Protein AF-A0A972TP86-F1 (afdb_monomer_lite)

Foldseek 3Di:
DDDLVVLVVLLVVLVVVLVCCVVPNDPCSCPDPVSVVSVLSNLVSCVVNVVDPPVRCCPPPHNPVVVVVVVVVVVVVVVVVVPPPD

Structure (mmCIF, N/CA/C/O backbone):
data_AF-A0A972TP86-F1
#
_entry.id   AF-A0A972TP86-F1
#
loop_
_atom_site.group_PDB
_atom_site.id
_atom_site.type_symbol
_atom_site.label_atom_id
_atom_site.label_alt_id
_atom_site.label_comp_id
_atom_site.label_asym_id
_atom_site.label_entity_id
_atom_site.label_seq_id
_atom_site.pdbx_PDB_ins_code
_atom_site.Cartn_x
_atom_site.Cartn_y
_atom_site.Cartn_z
_atom_site.occupancy
_atom_site.B_iso_or_equiv
_atom_site.auth_seq_id
_atom_site.auth_comp_id
_atom_site.auth_asym_id
_atom_site.auth_atom_id
_atom_site.pdbx_PDB_model_num
ATOM 1 N N . MET A 1 1 ? -2.753 -5.072 19.698 1.00 70.62 1 MET A N 1
ATOM 2 C CA . MET A 1 1 ? -3.379 -4.547 18.468 1.00 70.62 1 MET A CA 1
ATOM 3 C C . MET A 1 1 ? -2.964 -3.095 18.359 1.00 70.62 1 MET A C 1
ATOM 5 O O . MET A 1 1 ? -2.931 -2.449 19.401 1.00 70.62 1 MET A O 1
ATOM 9 N N . ARG A 1 2 ? -2.571 -2.628 17.174 1.00 91.38 2 ARG A N 1
ATOM 10 C CA . ARG A 1 2 ? -2.308 -1.201 16.944 1.00 91.38 2 ARG A CA 1
ATOM 11 C C . ARG A 1 2 ? -3.629 -0.441 16.902 1.00 91.38 2 ARG A C 1
ATOM 13 O O . ARG A 1 2 ? -4.662 -1.038 16.603 1.00 91.38 2 ARG A O 1
ATOM 20 N N . THR A 1 3 ? -3.594 0.833 17.256 1.00 96.38 3 THR A N 1
ATOM 21 C CA . THR A 1 3 ? -4.735 1.745 17.132 1.00 96.38 3 THR A CA 1
ATOM 22 C C . THR A 1 3 ? -4.783 2.362 15.736 1.00 96.38 3 THR A C 1
ATOM 24 O O . THR A 1 3 ? -3.750 2.485 15.088 1.00 96.38 3 THR A O 1
ATOM 27 N N . GLU A 1 4 ? -5.969 2.784 15.293 1.00 95.81 4 GLU A N 1
ATOM 28 C CA . GLU A 1 4 ? -6.155 3.516 14.027 1.00 95.81 4 GLU A CA 1
ATOM 29 C C . GLU A 1 4 ? -5.254 4.755 13.963 1.00 95.81 4 GLU A C 1
ATOM 31 O O . GLU A 1 4 ? -4.520 4.941 13.003 1.00 95.81 4 GLU A O 1
ATOM 36 N N . LYS A 1 5 ? -5.177 5.508 15.066 1.00 97.00 5 LYS A N 1
ATOM 37 C CA . LYS A 1 5 ? -4.287 6.665 15.194 1.00 97.00 5 LYS A CA 1
ATOM 38 C C . LYS A 1 5 ? -2.804 6.328 14.975 1.00 97.00 5 LYS A C 1
ATOM 40 O O . LYS A 1 5 ? -2.116 7.073 14.289 1.00 97.00 5 LYS A O 1
ATOM 45 N N . GLU A 1 6 ? -2.294 5.238 15.561 1.00 97.75 6 GLU A N 1
ATOM 46 C CA . GLU A 1 6 ? -0.901 4.809 15.324 1.00 97.75 6 GLU A CA 1
ATOM 47 C C . GLU A 1 6 ? -0.657 4.496 13.835 1.00 97.75 6 GLU A C 1
ATOM 49 O O . GLU A 1 6 ? 0.439 4.727 13.332 1.00 97.75 6 GLU A O 1
ATOM 54 N N . ILE A 1 7 ? -1.666 3.963 13.137 1.00 97.62 7 ILE A N 1
ATOM 55 C CA . ILE A 1 7 ? -1.591 3.623 11.710 1.00 97.62 7 ILE A CA 1
ATOM 56 C C . ILE A 1 7 ? -1.630 4.900 10.853 1.00 97.62 7 ILE A C 1
ATOM 58 O O . ILE A 1 7 ? -0.805 5.046 9.954 1.00 97.62 7 ILE A O 1
ATOM 62 N N . GLU A 1 8 ? -2.509 5.855 11.167 1.00 97.81 8 GLU A N 1
ATOM 63 C CA . GLU A 1 8 ? -2.560 7.168 10.506 1.00 97.81 8 GLU A CA 1
ATOM 64 C C . GLU A 1 8 ? -1.259 7.965 10.683 1.00 97.81 8 GLU A C 1
ATOM 66 O O . GLU A 1 8 ? -0.790 8.614 9.749 1.00 97.81 8 GLU A O 1
ATOM 71 N N . GLU A 1 9 ? -0.659 7.938 11.876 1.00 98.12 9 GLU A N 1
ATOM 72 C CA . GLU A 1 9 ? 0.619 8.609 12.136 1.00 98.12 9 GLU A CA 1
ATOM 73 C C . GLU A 1 9 ? 1.732 8.040 11.244 1.00 98.12 9 GLU A C 1
ATOM 75 O O . GLU A 1 9 ? 2.455 8.817 10.618 1.00 98.12 9 GLU A O 1
ATOM 80 N N . LEU A 1 10 ? 1.812 6.710 11.108 1.00 97.88 10 LEU A N 1
ATOM 81 C CA . LEU A 1 10 ? 2.768 6.052 10.214 1.00 97.88 10 LEU A CA 1
ATOM 82 C C . LEU A 1 10 ? 2.501 6.381 8.739 1.00 97.88 10 LEU A C 1
ATOM 84 O O . LEU A 1 10 ? 3.434 6.724 8.017 1.00 97.88 10 LEU A O 1
ATOM 88 N N . ARG A 1 11 ? 1.236 6.328 8.303 1.00 97.88 11 ARG A N 1
ATOM 89 C CA . ARG A 1 11 ? 0.817 6.713 6.946 1.00 97.88 11 ARG A CA 1
ATOM 90 C C . ARG A 1 11 ? 1.316 8.110 6.584 1.00 97.88 11 ARG A C 1
ATOM 92 O O . ARG A 1 11 ? 1.934 8.311 5.543 1.00 97.88 11 ARG A O 1
ATOM 99 N N . ASN A 1 12 ? 1.052 9.075 7.463 1.00 98.12 12 ASN A N 1
ATOM 100 C CA . ASN A 1 12 ? 1.404 10.474 7.246 1.00 98.12 12 ASN A CA 1
ATOM 101 C C . ASN A 1 12 ? 2.924 10.684 7.230 1.00 98.12 12 ASN A C 1
ATOM 103 O O . ASN A 1 12 ? 3.422 11.522 6.479 1.00 98.12 12 ASN A O 1
ATOM 107 N N . GLU A 1 13 ? 3.665 9.945 8.058 1.00 98.12 13 GLU A N 1
ATOM 108 C CA . GLU A 1 13 ? 5.126 9.981 8.059 1.00 98.12 13 GLU A CA 1
ATOM 109 C C . GLU A 1 13 ? 5.704 9.432 6.747 1.00 98.12 13 GLU A C 1
ATOM 111 O O . GLU A 1 13 ? 6.516 10.115 6.121 1.00 98.12 13 GLU A O 1
ATOM 116 N N . LEU A 1 14 ? 5.238 8.261 6.298 1.00 97.88 14 LEU A N 1
ATOM 117 C CA . LEU A 1 14 ? 5.669 7.640 5.041 1.00 97.88 14 LEU A CA 1
ATOM 118 C C . LEU A 1 14 ? 5.329 8.508 3.830 1.00 97.88 14 LEU A C 1
ATOM 120 O O . LEU A 1 14 ? 6.223 8.826 3.051 1.00 97.88 14 LEU A O 1
ATOM 124 N N . SER A 1 15 ? 4.077 8.965 3.718 1.00 97.75 15 SER A N 1
ATOM 125 C CA . SER A 1 15 ? 3.635 9.851 2.634 1.00 97.75 15 SER A CA 1
ATOM 126 C C . SER A 1 15 ? 4.514 11.096 2.548 1.00 97.75 15 SER A C 1
ATOM 128 O O . SER A 1 15 ? 4.995 11.431 1.474 1.00 97.75 15 SER A O 1
ATOM 130 N N . ARG A 1 16 ? 4.836 11.732 3.682 1.00 98.31 16 ARG A N 1
ATOM 131 C CA . ARG A 1 16 ? 5.717 12.905 3.692 1.00 98.31 16 ARG A CA 1
ATOM 132 C C . ARG A 1 16 ? 7.136 12.593 3.202 1.00 98.31 16 ARG A C 1
ATOM 134 O O . ARG A 1 16 ? 7.756 13.454 2.579 1.00 98.31 16 ARG A O 1
ATOM 141 N N . MET A 1 17 ? 7.693 11.435 3.555 1.00 97.94 17 MET A N 1
ATOM 142 C CA . MET A 1 17 ? 9.038 11.043 3.116 1.00 97.94 17 MET A CA 1
ATOM 143 C C . MET A 1 17 ? 9.059 10.730 1.619 1.00 97.94 17 MET A C 1
ATOM 145 O O . MET A 1 17 ? 9.940 11.225 0.920 1.00 97.94 17 MET A O 1
ATOM 149 N N . ILE A 1 18 ? 8.068 9.979 1.142 1.00 97.12 18 ILE A N 1
ATOM 150 C CA . ILE A 1 18 ? 7.868 9.650 -0.272 1.00 97.12 18 ILE A CA 1
ATOM 151 C C . ILE A 1 18 ? 7.702 10.927 -1.101 1.00 97.12 18 ILE A C 1
ATOM 153 O O . ILE A 1 18 ? 8.454 11.130 -2.050 1.00 97.12 18 ILE A O 1
ATOM 157 N N . ASP A 1 19 ? 6.806 11.832 -0.695 1.00 97.38 19 ASP A N 1
ATOM 158 C CA . ASP A 1 19 ? 6.576 13.108 -1.385 1.00 97.38 19 ASP A CA 1
ATOM 159 C C . ASP A 1 19 ? 7.864 13.938 -1.460 1.00 97.38 19 ASP A C 1
ATOM 161 O O . ASP A 1 19 ? 8.179 14.537 -2.485 1.00 97.38 19 ASP A O 1
ATOM 165 N N . TYR A 1 20 ? 8.665 13.939 -0.388 1.00 98.00 20 TYR A N 1
ATOM 166 C CA . TYR A 1 20 ? 9.943 14.645 -0.376 1.00 98.00 20 TYR A CA 1
ATOM 167 C C . TYR A 1 20 ? 10.956 14.049 -1.366 1.00 98.00 20 TYR A C 1
ATOM 169 O O . TYR A 1 20 ? 11.678 14.797 -2.028 1.00 98.00 20 TYR A O 1
ATOM 177 N N . VAL A 1 21 ? 11.021 12.720 -1.485 1.00 97.81 21 VAL A N 1
ATOM 178 C CA . VAL A 1 21 ? 11.862 12.055 -2.493 1.00 97.81 21 VAL A CA 1
ATOM 179 C C . VAL A 1 21 ? 11.335 12.329 -3.901 1.00 97.81 21 VAL A C 1
ATOM 181 O O . VAL A 1 21 ? 12.131 12.623 -4.786 1.00 97.81 21 VAL A O 1
ATOM 184 N N . ALA A 1 22 ? 10.021 12.316 -4.114 1.00 95.69 22 ALA A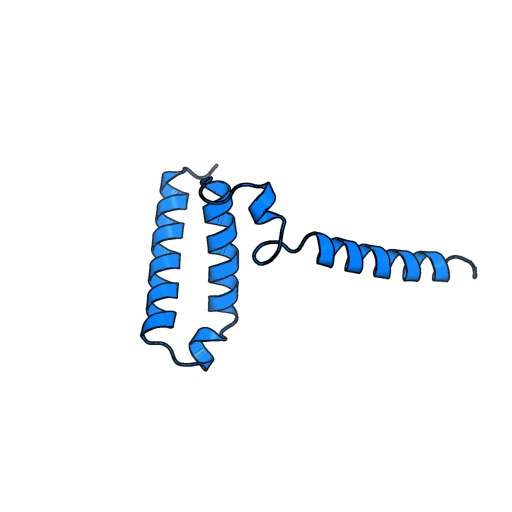 N 1
ATOM 185 C CA . ALA A 1 22 ? 9.428 12.621 -5.413 1.00 95.69 22 ALA A CA 1
ATOM 186 C C . ALA A 1 22 ? 9.705 14.070 -5.860 1.00 95.69 22 ALA A C 1
ATOM 188 O O . ALA A 1 22 ? 10.013 14.310 -7.028 1.00 95.69 22 ALA A O 1
ATOM 189 N N . ASP A 1 23 ? 9.643 15.032 -4.934 1.00 97.94 23 ASP A N 1
ATOM 190 C CA . ASP A 1 23 ? 9.841 16.456 -5.229 1.00 97.94 23 ASP A CA 1
ATOM 191 C C . ASP A 1 23 ? 11.318 16.844 -5.416 1.00 97.94 23 ASP A C 1
ATOM 193 O O . ASP A 1 23 ? 11.636 17.733 -6.214 1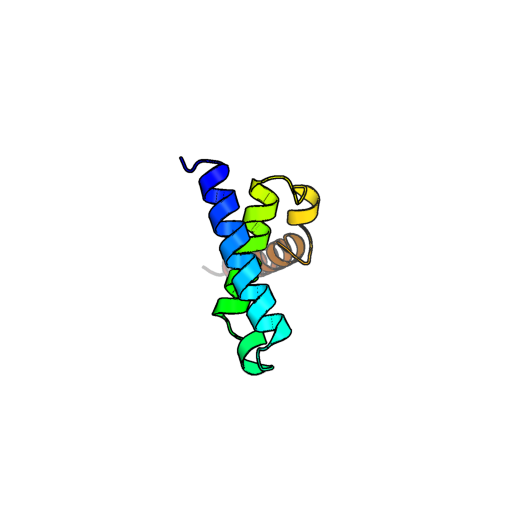.00 97.94 23 ASP A O 1
ATOM 197 N N . PHE A 1 24 ? 12.228 16.233 -4.649 1.00 98.06 24 PHE A N 1
ATOM 198 C CA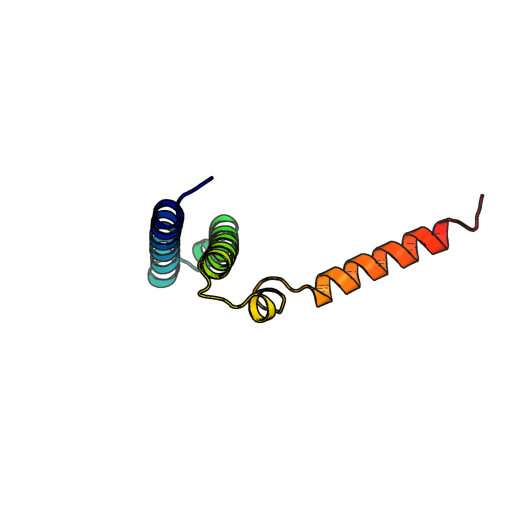 . PHE A 1 24 ? 13.623 16.688 -4.543 1.00 98.06 24 PHE A CA 1
ATOM 199 C C . PHE A 1 24 ? 14.676 15.616 -4.838 1.00 98.06 24 PHE A C 1
ATOM 201 O O . PHE A 1 24 ? 15.861 15.948 -4.940 1.00 98.06 24 PHE A O 1
ATOM 208 N N . GLY A 1 25 ? 14.276 14.352 -4.933 1.00 96.62 25 GLY A N 1
ATOM 209 C CA . GLY A 1 25 ? 15.161 13.221 -5.169 1.00 96.62 25 GLY A CA 1
ATOM 210 C C . GLY A 1 25 ? 15.695 13.171 -6.597 1.00 96.62 25 GLY A C 1
ATOM 211 O O . GLY A 1 25 ? 15.152 13.758 -7.535 1.00 96.62 25 GLY A O 1
ATOM 212 N N . SER A 1 26 ? 16.806 12.463 -6.760 1.00 97.75 26 SER A N 1
ATOM 213 C CA . SER A 1 26 ? 17.290 12.051 -8.073 1.00 97.75 26 SER A CA 1
ATOM 214 C C . SER A 1 26 ? 16.567 10.790 -8.550 1.00 97.75 26 SER A C 1
ATOM 216 O O . SER A 1 26 ? 15.951 10.084 -7.760 1.00 97.75 26 SER A O 1
ATOM 218 N N . GLU A 1 27 ? 16.708 10.452 -9.832 1.00 96.69 27 GLU A N 1
ATOM 219 C CA . GLU A 1 27 ? 16.194 9.192 -10.395 1.00 96.69 27 GLU A CA 1
ATOM 220 C C . GLU A 1 27 ? 16.664 7.969 -9.589 1.00 96.69 27 GLU A C 1
ATOM 222 O O . GLU A 1 27 ? 15.873 7.092 -9.276 1.00 96.69 27 GLU A O 1
ATOM 227 N N . LYS A 1 28 ? 17.919 7.977 -9.119 1.00 96.81 28 LYS A N 1
A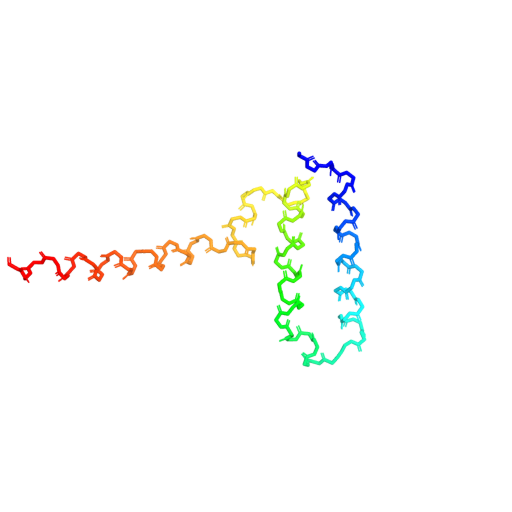TOM 228 C CA . LYS A 1 28 ? 18.457 6.917 -8.256 1.00 96.81 28 LYS A CA 1
ATOM 229 C C . LYS A 1 28 ? 17.779 6.847 -6.881 1.00 96.81 28 LYS A C 1
ATOM 231 O O . LYS A 1 28 ? 17.736 5.774 -6.286 1.00 96.81 28 LYS A O 1
ATOM 236 N N . ASP A 1 29 ? 17.348 7.984 -6.339 1.00 96.88 29 ASP A N 1
ATOM 237 C CA . ASP A 1 29 ? 16.651 8.015 -5.051 1.00 96.88 29 ASP A CA 1
ATOM 238 C C . ASP A 1 29 ? 15.206 7.529 -5.211 1.00 96.88 29 ASP A C 1
ATOM 240 O O . ASP A 1 29 ? 14.696 6.874 -4.313 1.00 96.88 29 ASP A O 1
ATOM 244 N N . ILE A 1 30 ? 14.578 7.811 -6.358 1.00 94.44 30 ILE A N 1
ATOM 245 C CA . ILE A 1 30 ? 13.229 7.342 -6.702 1.00 94.44 30 ILE A CA 1
ATOM 246 C C . ILE A 1 30 ? 13.227 5.830 -6.958 1.00 94.44 30 ILE A C 1
ATOM 248 O O . ILE A 1 30 ? 12.381 5.136 -6.420 1.00 94.44 30 ILE A O 1
ATOM 252 N N . GLU A 1 31 ? 14.201 5.306 -7.707 1.00 95.38 31 GLU A N 1
ATOM 253 C CA . GLU A 1 31 ? 14.370 3.865 -7.983 1.00 95.38 31 GLU A CA 1
ATOM 254 C C . GLU A 1 31 ? 14.999 3.089 -6.805 1.00 95.38 31 GLU A C 1
ATOM 256 O O . GLU A 1 31 ? 15.583 2.014 -6.978 1.00 95.38 31 GLU A O 1
ATOM 261 N N . ASN A 1 32 ? 14.990 3.665 -5.602 1.00 97.31 32 ASN A N 1
ATOM 262 C CA . ASN A 1 32 ? 15.568 3.031 -4.430 1.00 97.31 32 ASN A CA 1
ATOM 263 C C . ASN A 1 32 ? 14.611 1.976 -3.855 1.00 97.31 32 ASN A C 1
ATOM 265 O O . ASN A 1 32 ? 13.441 2.260 -3.623 1.00 97.31 32 ASN A O 1
ATOM 269 N N . GLU A 1 33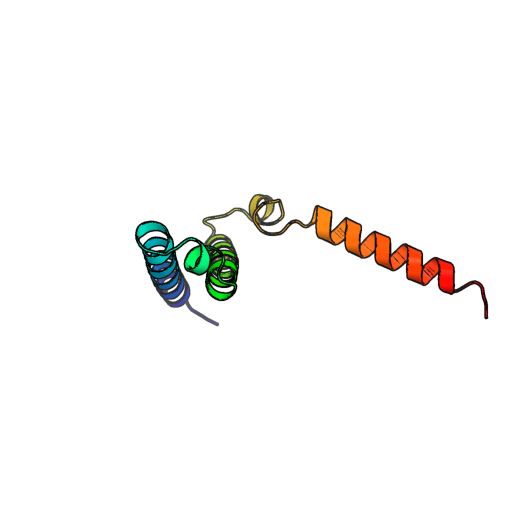 ? 15.137 0.792 -3.528 1.00 97.25 33 GLU A N 1
ATOM 270 C CA . GLU A 1 33 ? 14.343 -0.317 -2.977 1.00 97.25 33 GLU A CA 1
ATOM 271 C C . GLU A 1 33 ? 13.595 0.035 -1.677 1.00 97.25 33 GLU A C 1
ATOM 273 O O . GLU A 1 33 ? 12.500 -0.471 -1.448 1.00 97.25 33 GLU A O 1
ATOM 278 N N . ASP A 1 34 ? 14.143 0.925 -0.841 1.00 97.44 34 ASP A N 1
ATOM 279 C CA . ASP A 1 34 ? 13.476 1.379 0.383 1.00 97.44 34 ASP A CA 1
ATOM 280 C C . ASP A 1 34 ? 12.297 2.317 0.074 1.00 97.44 34 ASP A C 1
ATOM 282 O O . ASP A 1 34 ? 11.337 2.371 0.843 1.00 97.44 34 ASP A O 1
ATOM 286 N N . VAL A 1 35 ? 12.360 3.060 -1.038 1.00 96.25 35 VAL A N 1
ATOM 287 C CA . VAL A 1 35 ? 11.281 3.950 -1.495 1.00 96.25 35 VAL A CA 1
ATOM 288 C C . VAL A 1 35 ? 10.161 3.129 -2.121 1.00 96.25 35 VAL A C 1
ATOM 290 O O . VAL A 1 35 ? 9.008 3.315 -1.738 1.00 96.25 35 VAL A O 1
ATOM 293 N N . ASP A 1 36 ? 10.498 2.160 -2.974 1.00 94.62 36 ASP A N 1
ATOM 294 C CA . ASP A 1 36 ? 9.536 1.189 -3.511 1.00 94.62 36 ASP A CA 1
ATOM 295 C C . ASP A 1 36 ? 8.830 0.433 -2.375 1.00 94.62 36 ASP A C 1
ATOM 297 O O . ASP A 1 36 ? 7.603 0.379 -2.313 1.00 94.62 36 ASP A O 1
ATOM 301 N N . PHE A 1 37 ? 9.589 -0.066 -1.395 1.00 96.56 37 PHE A N 1
ATOM 302 C CA . PHE A 1 37 ? 9.005 -0.740 -0.238 1.00 96.56 37 PHE A CA 1
ATOM 303 C C . PHE A 1 37 ? 8.121 0.192 0.605 1.00 96.56 37 PHE A C 1
ATOM 305 O O . PHE A 1 37 ? 7.102 -0.237 1.151 1.00 96.56 37 PHE A O 1
ATOM 312 N N . ALA A 1 38 ? 8.482 1.472 0.733 1.00 97.06 38 ALA A N 1
ATOM 313 C CA . ALA A 1 38 ? 7.650 2.447 1.430 1.00 97.06 38 ALA A CA 1
ATOM 314 C C . ALA A 1 38 ? 6.312 2.681 0.708 1.00 97.06 38 ALA A C 1
ATOM 316 O O . ALA A 1 38 ? 5.295 2.825 1.390 1.00 97.06 38 ALA A O 1
ATOM 317 N N . HIS A 1 39 ? 6.299 2.678 -0.629 1.00 95.38 39 HIS A N 1
ATOM 318 C CA . HIS A 1 39 ? 5.071 2.718 -1.427 1.00 95.38 39 HIS A CA 1
ATOM 319 C C . HIS A 1 39 ? 4.191 1.488 -1.169 1.00 95.38 39 HIS A C 1
ATOM 321 O O . HIS A 1 39 ? 3.034 1.658 -0.788 1.00 95.38 39 HIS A O 1
ATOM 327 N N . ASP A 1 40 ? 4.754 0.277 -1.237 1.00 95.62 40 ASP A N 1
ATOM 328 C CA . ASP A 1 40 ? 4.016 -0.967 -0.957 1.00 95.62 40 ASP A CA 1
ATOM 329 C C . ASP A 1 40 ? 3.375 -0.953 0.445 1.00 95.62 40 ASP A C 1
ATOM 331 O O . ASP A 1 40 ? 2.230 -1.368 0.650 1.00 95.62 40 ASP A O 1
ATOM 335 N N . VAL A 1 41 ? 4.114 -0.467 1.449 1.00 97.06 41 VAL A N 1
ATOM 336 C CA . VAL A 1 41 ? 3.609 -0.349 2.824 1.00 97.06 41 VAL A CA 1
ATOM 337 C C . VAL A 1 41 ? 2.507 0.704 2.924 1.00 97.06 41 VAL A C 1
ATOM 339 O O . VAL A 1 41 ? 1.534 0.483 3.649 1.00 97.06 41 VAL A O 1
ATOM 342 N N . LEU A 1 42 ? 2.642 1.835 2.228 1.00 97.12 42 LEU A N 1
ATOM 343 C CA . LEU A 1 42 ? 1.626 2.884 2.208 1.00 97.12 42 LEU A CA 1
ATOM 344 C C . LEU A 1 42 ? 0.313 2.362 1.615 1.00 97.12 42 LEU A C 1
ATOM 346 O O . LEU A 1 42 ? -0.735 2.562 2.226 1.00 97.12 42 LEU A O 1
ATOM 350 N N . ASP A 1 43 ? 0.379 1.606 0.521 1.00 96.19 43 ASP A N 1
ATOM 351 C CA . ASP A 1 43 ? -0.789 0.994 -0.116 1.00 96.19 43 ASP A CA 1
ATOM 352 C C . ASP A 1 43 ? -1.507 0.011 0.822 1.00 96.19 43 ASP A C 1
ATOM 354 O O . ASP A 1 43 ? -2.735 0.013 0.938 1.00 96.19 43 ASP A O 1
ATOM 358 N N . VAL A 1 44 ? -0.750 -0.805 1.566 1.00 96.94 44 VAL A N 1
ATOM 359 C CA . VAL A 1 44 ? -1.316 -1.693 2.598 1.00 96.94 44 VAL A CA 1
ATOM 360 C C . VAL A 1 44 ? -1.995 -0.888 3.705 1.00 96.94 44 VAL A C 1
ATOM 362 O O . VAL A 1 44 ? -3.055 -1.286 4.191 1.00 96.94 44 VAL A O 1
ATOM 365 N N . ILE A 1 45 ? -1.392 0.219 4.143 1.00 97.75 45 ILE A N 1
ATOM 366 C CA . ILE A 1 45 ? -1.976 1.073 5.182 1.00 97.75 45 ILE A CA 1
ATOM 367 C C . ILE A 1 45 ? -3.267 1.726 4.681 1.00 97.75 45 ILE A C 1
ATOM 369 O O . ILE A 1 45 ? -4.261 1.715 5.409 1.00 97.75 45 ILE A O 1
ATOM 373 N N . ASP A 1 46 ? -3.280 2.231 3.452 1.00 96.56 46 ASP A N 1
ATOM 374 C CA . ASP A 1 46 ? -4.461 2.822 2.825 1.00 96.56 46 ASP A CA 1
ATOM 375 C C . ASP A 1 46 ? -5.598 1.796 2.699 1.00 96.56 46 ASP A C 1
ATOM 377 O O . ASP A 1 46 ? -6.746 2.101 3.029 1.00 96.56 46 ASP A O 1
ATOM 381 N N . TRP A 1 47 ? -5.291 0.542 2.354 1.00 97.25 47 TRP A N 1
ATOM 382 C CA . TRP A 1 47 ? -6.263 -0.556 2.413 1.00 97.25 47 TRP A CA 1
ATOM 383 C C . TRP A 1 47 ? -6.774 -0.825 3.838 1.00 97.25 47 TRP A C 1
ATOM 385 O O . TRP A 1 47 ? -7.980 -0.952 4.056 1.00 97.25 47 TRP A O 1
ATOM 395 N N . VAL A 1 48 ? -5.885 -0.889 4.834 1.00 96.69 48 VAL A N 1
ATOM 396 C CA . VAL A 1 48 ? -6.259 -1.146 6.238 1.00 96.69 48 VAL A CA 1
ATOM 397 C C . VAL A 1 48 ? -7.152 -0.043 6.810 1.00 96.69 48 VAL A C 1
ATOM 399 O O . VAL A 1 48 ? -8.044 -0.339 7.608 1.00 96.69 48 VAL A O 1
ATOM 402 N N . LEU A 1 49 ? -6.922 1.210 6.420 1.00 96.31 49 LEU A N 1
ATOM 403 C CA . LEU A 1 49 ? -7.729 2.360 6.831 1.00 96.31 49 LEU A CA 1
ATOM 404 C C . LEU A 1 49 ? -9.030 2.502 6.022 1.00 96.31 49 LEU A C 1
ATOM 406 O O . LEU A 1 49 ? -9.902 3.273 6.413 1.00 96.31 49 LEU A O 1
ATOM 410 N N . GLY A 1 50 ? -9.199 1.722 4.950 1.00 95.75 50 GLY A N 1
ATOM 411 C CA . GLY A 1 50 ? -10.393 1.741 4.103 1.00 95.75 50 GLY A CA 1
ATOM 412 C C . GLY A 1 50 ? -10.396 2.843 3.042 1.00 95.75 50 GLY A C 1
ATOM 413 O O . GLY A 1 50 ? -11.448 3.125 2.475 1.00 95.75 50 GLY A O 1
ATOM 414 N N . GLU A 1 51 ? -9.243 3.455 2.763 1.00 95.88 51 GLU A N 1
ATOM 415 C CA . GLU A 1 51 ? -9.064 4.401 1.653 1.00 95.88 51 GLU A CA 1
ATOM 416 C C . GLU A 1 51 ? -9.000 3.673 0.299 1.00 95.88 51 GLU A C 1
ATOM 418 O O . GLU A 1 51 ? -9.393 4.228 -0.727 1.00 95.88 51 GLU A O 1
ATOM 423 N N . ILE A 1 52 ? -8.549 2.411 0.300 1.00 95.38 52 ILE A N 1
ATOM 424 C CA . ILE A 1 52 ? -8.578 1.504 -0.854 1.00 95.38 52 ILE A CA 1
ATOM 425 C C . ILE A 1 52 ? -9.519 0.340 -0.537 1.00 95.38 52 ILE A C 1
ATOM 427 O O . ILE A 1 52 ? -9.348 -0.376 0.454 1.00 95.38 52 ILE A O 1
ATOM 431 N N . GLU A 1 53 ? -10.508 0.115 -1.401 1.00 95.88 53 GLU A N 1
ATOM 432 C CA . GLU A 1 53 ? -11.401 -1.035 -1.287 1.00 95.88 53 GLU A CA 1
ATOM 433 C C . GLU A 1 53 ? -10.632 -2.344 -1.512 1.00 95.88 53 GLU A C 1
ATOM 435 O O . GLU A 1 53 ? -9.716 -2.432 -2.325 1.00 95.88 53 GLU A O 1
ATOM 440 N N . THR A 1 54 ? -11.033 -3.416 -0.828 1.00 96.38 54 THR A N 1
ATOM 441 C CA . THR A 1 54 ? -10.307 -4.703 -0.900 1.00 96.38 54 THR A CA 1
ATOM 442 C C . THR A 1 54 ? -10.250 -5.281 -2.318 1.00 96.38 54 THR A C 1
ATOM 444 O O . THR A 1 54 ? -9.295 -5.976 -2.659 1.00 96.38 54 THR A O 1
ATOM 447 N N . GLU A 1 55 ? -11.272 -5.032 -3.136 1.00 95.06 55 GLU A N 1
ATOM 448 C CA . GLU A 1 55 ? -11.299 -5.509 -4.522 1.00 95.06 55 GLU A CA 1
ATOM 449 C C . GLU A 1 55 ? -10.331 -4.724 -5.415 1.00 95.06 55 GLU A C 1
ATOM 451 O O . GLU A 1 55 ? -9.677 -5.331 -6.260 1.00 95.06 55 GLU A O 1
ATOM 456 N N . ASP A 1 56 ? -10.160 -3.422 -5.166 1.00 93.81 56 ASP A N 1
ATOM 457 C CA . ASP A 1 56 ? -9.171 -2.595 -5.863 1.00 93.81 56 ASP A CA 1
ATOM 458 C C . ASP A 1 56 ? -7.748 -2.945 -5.403 1.00 93.81 56 ASP A C 1
ATOM 460 O O . ASP A 1 56 ? -6.838 -3.056 -6.218 1.00 93.81 56 ASP A O 1
ATOM 464 N N . PHE A 1 57 ? -7.556 -3.231 -4.112 1.00 95.69 57 PHE A N 1
ATOM 465 C CA . PHE A 1 57 ? -6.256 -3.644 -3.576 1.00 95.69 57 PHE A CA 1
ATOM 466 C C . PHE A 1 57 ? -5.748 -4.969 -4.176 1.00 95.69 57 PHE A C 1
ATOM 468 O O . PHE A 1 57 ? -4.547 -5.184 -4.282 1.00 95.69 57 PHE A O 1
ATOM 475 N N . LYS A 1 58 ? -6.645 -5.876 -4.583 1.00 94.44 58 LYS A N 1
ATOM 476 C CA . LYS A 1 58 ? -6.308 -7.197 -5.158 1.00 94.44 58 LYS A CA 1
ATOM 477 C C . LYS A 1 58 ? -5.987 -7.179 -6.654 1.00 94.44 58 LYS A C 1
ATOM 479 O O . LYS A 1 58 ? -5.813 -8.248 -7.248 1.00 94.44 58 LYS A O 1
ATOM 484 N N . VAL A 1 59 ? -5.959 -6.008 -7.277 1.00 90.75 59 VAL A N 1
ATOM 485 C CA . VAL A 1 59 ? -5.596 -5.854 -8.686 1.00 90.75 59 VAL A CA 1
ATOM 486 C C . VAL A 1 59 ? -4.367 -4.962 -8.828 1.00 90.75 59 VAL A C 1
ATOM 488 O O . VAL A 1 59 ? -3.944 -4.285 -7.893 1.00 90.75 59 VAL A O 1
ATOM 491 N N . GLU A 1 60 ? -3.757 -4.992 -10.010 1.00 85.50 60 GLU A N 1
ATOM 492 C CA . GLU A 1 60 ? -2.665 -4.081 -10.357 1.00 85.50 60 GLU A CA 1
ATOM 493 C C . GLU A 1 60 ? -3.163 -2.620 -10.270 1.00 85.50 60 GLU A C 1
ATOM 495 O O . GLU A 1 60 ? -4.264 -2.336 -10.758 1.00 85.50 60 GLU A O 1
ATOM 500 N N . PRO A 1 61 ? -2.406 -1.690 -9.652 1.00 85.31 61 PRO A N 1
ATOM 501 C CA . PRO A 1 61 ? -0.974 -1.756 -9.324 1.00 85.31 61 PRO A CA 1
ATOM 502 C C . PRO A 1 61 ? -0.598 -2.293 -7.931 1.00 85.31 61 PRO A C 1
ATOM 504 O O . PRO A 1 61 ? 0.590 -2.438 -7.680 1.00 85.31 61 PRO A O 1
ATOM 507 N N . TYR A 1 62 ? -1.554 -2.606 -7.053 1.00 88.44 62 TYR A N 1
ATOM 508 C CA . TYR A 1 62 ? -1.281 -2.882 -5.634 1.00 88.44 62 TYR A CA 1
ATOM 509 C C . TYR A 1 62 ? -0.800 -4.318 -5.380 1.00 88.44 62 TYR A C 1
ATOM 511 O O . TYR A 1 62 ? 0.388 -4.593 -5.242 1.00 88.44 62 TYR A O 1
ATOM 519 N N . LEU A 1 63 ? -1.728 -5.276 -5.347 1.00 91.38 63 LEU A N 1
ATOM 520 C CA . LEU A 1 63 ? -1.423 -6.694 -5.219 1.00 91.38 63 LEU A CA 1
ATOM 521 C C . LEU A 1 63 ? -1.918 -7.400 -6.473 1.00 91.38 63 LEU A C 1
ATOM 523 O O . LEU A 1 63 ? -3.091 -7.744 -6.570 1.00 91.38 63 LEU A O 1
ATOM 527 N N . ASN A 1 64 ? -1.027 -7.649 -7.434 1.00 91.25 64 ASN A N 1
ATOM 528 C CA . ASN A 1 64 ? -1.371 -8.354 -8.670 1.00 91.25 64 ASN A CA 1
ATOM 529 C C . ASN A 1 64 ? -1.660 -9.848 -8.410 1.00 91.25 64 ASN A C 1
ATOM 531 O O . ASN A 1 64 ? -0.833 -10.728 -8.667 1.00 91.25 64 ASN A O 1
ATOM 535 N N . MET A 1 65 ? -2.857 -10.137 -7.895 1.00 94.62 65 MET A N 1
ATOM 536 C CA . MET A 1 65 ? -3.305 -11.488 -7.561 1.00 94.62 65 MET A CA 1
ATOM 537 C C . MET A 1 65 ? -3.333 -12.399 -8.787 1.00 94.62 65 MET A C 1
ATOM 539 O O . MET A 1 65 ? -2.933 -13.553 -8.683 1.00 94.62 65 MET A O 1
ATOM 543 N N . ALA A 1 66 ? -3.727 -11.878 -9.952 1.00 92.00 66 ALA A N 1
ATOM 544 C CA . ALA A 1 66 ? -3.728 -12.642 -11.199 1.00 92.00 66 ALA A CA 1
ATOM 545 C C . ALA A 1 66 ? -2.310 -13.102 -11.581 1.00 92.00 66 ALA A C 1
ATOM 547 O O . ALA A 1 66 ? -2.090 -14.280 -11.855 1.00 92.00 66 ALA A O 1
ATOM 548 N N . GLY A 1 67 ? -1.323 -12.203 -11.513 1.00 92.44 67 GLY A N 1
ATOM 549 C CA . GLY A 1 67 ? 0.079 -12.550 -11.749 1.00 92.44 67 GLY A CA 1
ATOM 550 C C . GLY A 1 67 ? 0.612 -13.576 -10.742 1.00 92.44 67 GLY A C 1
ATOM 551 O O . GLY A 1 67 ? 1.334 -14.502 -11.115 1.00 92.44 67 GLY A O 1
ATOM 552 N N . LEU A 1 68 ? 0.220 -13.473 -9.467 1.00 94.19 68 LEU A N 1
ATOM 553 C CA . LEU A 1 68 ? 0.567 -14.477 -8.455 1.00 94.19 68 LEU A CA 1
ATOM 554 C C . LEU A 1 68 ? -0.061 -15.846 -8.759 1.00 94.19 68 LEU A C 1
ATOM 556 O O . LEU A 1 68 ? 0.616 -16.867 -8.633 1.00 94.19 68 LEU A O 1
ATOM 560 N N . GLU A 1 69 ? -1.321 -15.887 -9.191 1.00 94.56 69 GLU A N 1
ATOM 561 C CA . GLU A 1 69 ? -2.005 -17.120 -9.599 1.00 94.56 69 GLU A CA 1
ATOM 562 C C . GLU A 1 69 ? -1.331 -17.784 -10.812 1.00 94.56 69 GLU A C 1
ATOM 564 O O . GLU A 1 69 ? -1.165 -19.010 -10.835 1.00 94.56 69 GLU A O 1
ATOM 569 N N . GLU A 1 70 ? -0.867 -17.000 -11.789 1.00 94.44 70 GLU A N 1
ATOM 570 C CA . GLU A 1 70 ? -0.096 -17.501 -12.935 1.00 94.44 70 GLU A CA 1
ATOM 571 C C . GLU A 1 70 ? 1.239 -18.132 -12.503 1.00 94.44 70 GLU A C 1
ATOM 573 O O . GLU A 1 70 ? 1.614 -19.212 -12.981 1.00 94.44 70 GLU A O 1
ATOM 578 N N . ILE A 1 71 ? 1.945 -17.501 -11.558 1.00 93.81 71 ILE A N 1
ATOM 579 C CA . ILE A 1 71 ? 3.191 -18.033 -10.988 1.00 93.81 71 ILE A CA 1
ATOM 580 C C . ILE A 1 71 ? 2.923 -19.349 -10.251 1.00 93.81 71 ILE A C 1
ATOM 582 O O . ILE A 1 71 ? 3.647 -20.327 -10.458 1.00 93.81 71 ILE A O 1
ATOM 586 N N . VAL A 1 72 ? 1.880 -19.397 -9.418 1.00 94.69 72 VAL A N 1
ATOM 587 C CA . VAL A 1 72 ? 1.488 -20.606 -8.678 1.00 94.69 72 VAL A CA 1
ATOM 588 C C . VAL A 1 72 ? 1.171 -21.751 -9.640 1.00 94.69 72 VAL A C 1
ATOM 590 O O . VAL A 1 72 ? 1.694 -22.853 -9.463 1.00 94.69 72 VAL A O 1
ATOM 593 N N . SER A 1 73 ? 0.391 -21.486 -10.688 1.00 92.12 73 SER A N 1
ATOM 594 C CA . SER A 1 73 ? 0.036 -22.479 -11.711 1.00 92.12 73 SER A CA 1
ATOM 595 C C . SER A 1 73 ? 1.282 -23.030 -12.412 1.00 92.12 73 SER A C 1
ATOM 597 O O . SER A 1 73 ? 1.479 -24.240 -12.495 1.00 92.12 73 SER A O 1
ATOM 599 N N . SER A 1 74 ? 2.201 -22.141 -12.796 1.00 91.19 74 SER A N 1
ATOM 600 C CA . SER A 1 74 ? 3.465 -22.508 -13.445 1.00 91.19 74 SER A CA 1
ATOM 601 C C . SER A 1 74 ? 4.388 -23.363 -12.564 1.00 91.19 74 SER A C 1
ATOM 603 O O . SER A 1 74 ? 5.219 -24.117 -13.076 1.00 91.19 74 SER A O 1
ATOM 605 N N . ILE A 1 75 ? 4.308 -23.225 -11.237 1.00 90.81 75 ILE A N 1
ATOM 606 C CA . ILE A 1 75 ? 5.038 -24.081 -10.290 1.00 90.81 75 ILE A CA 1
ATOM 607 C C . ILE A 1 75 ? 4.347 -25.443 -10.171 1.00 90.81 75 ILE A C 1
ATOM 609 O O . ILE A 1 75 ? 5.039 -26.463 -10.208 1.00 90.81 75 ILE A O 1
ATOM 613 N N . GLY A 1 76 ? 3.013 -25.459 -10.074 1.00 83.88 76 GLY A N 1
ATOM 614 C CA . GLY A 1 76 ? 2.198 -26.676 -10.028 1.00 83.88 76 GLY A CA 1
ATOM 615 C C . GLY A 1 76 ? 2.523 -27.627 -11.178 1.00 83.88 76 GLY A C 1
ATOM 616 O O . GLY A 1 76 ? 2.947 -28.758 -10.931 1.00 83.88 76 GLY A O 1
ATOM 617 N N . ASP A 1 77 ? 2.485 -27.122 -12.412 1.00 83.31 77 ASP A N 1
ATOM 618 C CA . ASP A 1 77 ? 2.785 -27.893 -13.626 1.00 83.31 77 ASP A CA 1
ATOM 619 C C . ASP A 1 77 ? 4.186 -28.535 -13.597 1.00 83.31 77 ASP A C 1
ATOM 621 O O . ASP A 1 77 ? 4.371 -29.684 -14.005 1.00 83.31 77 ASP A O 1
ATOM 625 N N . LYS A 1 78 ? 5.192 -27.828 -13.059 1.00 75.75 78 LYS A N 1
ATOM 626 C CA . LYS A 1 78 ? 6.561 -28.361 -12.909 1.00 75.75 78 LYS A CA 1
ATOM 627 C C . LYS A 1 78 ? 6.637 -29.479 -11.874 1.00 75.75 78 LYS A C 1
ATOM 629 O O . LYS A 1 78 ? 7.416 -30.414 -12.038 1.00 75.75 78 LYS A O 1
ATOM 634 N N . THR A 1 79 ? 5.873 -29.366 -10.792 1.00 71.81 79 THR A N 1
ATOM 635 C CA . THR A 1 79 ? 5.876 -30.356 -9.707 1.00 71.81 79 THR A CA 1
ATOM 636 C C . THR A 1 79 ? 5.045 -31.597 -10.015 1.00 71.81 79 THR A C 1
ATOM 638 O O . THR A 1 79 ? 5.379 -32.676 -9.530 1.00 71.81 79 THR A O 1
ATOM 641 N N . GLU A 1 80 ? 3.999 -31.477 -10.832 1.00 60.44 80 GLU A N 1
ATOM 642 C CA . GLU A 1 80 ? 3.182 -32.613 -11.269 1.00 60.44 80 GLU A CA 1
ATOM 643 C C . GLU A 1 80 ? 3.859 -33.392 -12.405 1.00 60.44 80 GLU A C 1
ATOM 645 O O . GLU A 1 80 ? 3.933 -34.617 -12.333 1.00 60.44 80 GLU A O 1
ATOM 650 N N . GLY A 1 81 ? 4.481 -32.708 -13.373 1.00 55.22 81 GLY A N 1
ATOM 651 C CA . GLY A 1 81 ? 5.252 -33.355 -14.444 1.00 55.22 81 GLY A CA 1
ATOM 652 C C . GLY A 1 81 ? 6.542 -34.056 -13.986 1.00 55.22 81 GLY A C 1
ATOM 653 O O . GLY A 1 81 ? 7.106 -34.844 -14.736 1.00 55.22 81 GLY A O 1
ATOM 654 N N . GLY A 1 82 ? 7.011 -33.791 -12.762 1.00 51.66 82 GLY A N 1
ATOM 655 C CA . GLY A 1 82 ? 8.165 -34.463 -12.149 1.00 51.66 82 GLY A CA 1
ATOM 656 C C . GLY A 1 82 ? 7.813 -35.656 -11.256 1.00 51.66 82 GLY A C 1
ATOM 657 O O . GLY A 1 82 ? 8.711 -36.245 -10.664 1.00 51.66 82 GLY A O 1
ATOM 658 N N . ARG A 1 83 ? 6.524 -35.994 -11.107 1.00 52.94 83 ARG A N 1
ATOM 659 C CA . ARG A 1 83 ? 6.041 -37.043 -10.190 1.00 52.94 83 ARG A CA 1
ATOM 660 C C . ARG A 1 83 ? 5.690 -38.369 -10.877 1.00 52.94 83 ARG A C 1
ATOM 662 O O . ARG A 1 83 ? 5.284 -39.299 -10.189 1.00 52.94 83 ARG A O 1
ATOM 669 N N . GLU A 1 84 ? 5.835 -38.453 -12.201 1.00 51.66 84 GLU A N 1
ATOM 670 C CA . GLU A 1 84 ? 5.579 -39.669 -12.995 1.00 51.66 84 GLU A CA 1
ATOM 671 C C . GLU A 1 84 ? 6.835 -40.520 -13.276 1.00 51.66 84 GLU A C 1
ATOM 673 O O . GLU A 1 84 ? 6.738 -41.549 -13.941 1.00 51.66 84 GLU A O 1
ATOM 678 N N . GLU A 1 85 ? 8.001 -40.156 -12.736 1.00 50.06 85 GLU A N 1
ATOM 679 C CA . GLU A 1 85 ? 9.235 -40.943 -12.869 1.00 50.06 85 GLU A CA 1
ATOM 680 C C . GLU A 1 85 ? 9.850 -41.254 -11.494 1.00 50.06 85 GLU A C 1
ATOM 682 O O . GLU A 1 85 ? 10.869 -40.682 -11.128 1.00 50.06 85 GLU A O 1
ATOM 687 N N . ASP A 1 86 ? 9.227 -42.160 -10.732 1.00 44.78 86 ASP A N 1
ATOM 688 C CA . ASP A 1 86 ? 9.872 -42.918 -9.640 1.00 44.78 86 ASP A CA 1
ATOM 689 C C . ASP A 1 86 ? 9.325 -44.358 -9.578 1.00 44.78 86 ASP A C 1
ATOM 691 O O . ASP A 1 86 ? 8.084 -44.536 -9.505 1.00 44.78 86 ASP A O 1
#

Sequence (86 aa):
MRTEKEIEELRNELSRMIDYVADFGSEKDIENED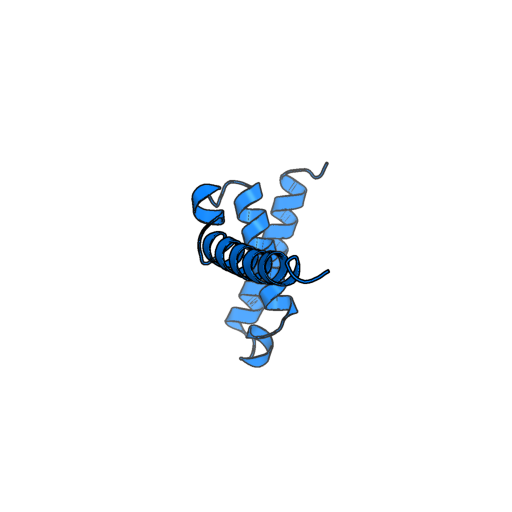VDFAHDVLDVIDWVLGEIETEDFKVEPYLNMAGLEEIVSSIGDKTEGGREED

Radius of gyration: 18.47 Å; chains: 1; bounding box: 30×60×33 Å

Secondary structure (DSSP, 8-state):
---HHHHHHHHHHHHHHHHHHHHH--HHHHT-HHHHHHHHHHHHHHHHHTSS-HHHHTSTTT--HHHHHHHHHHHHHHHHTTSS--

pLDDT: mean 90.93, std 12.65, range [44.78, 98.31]